Protein AF-A0A498S355-F1 (afdb_monomer)

Solvent-accessible surface area (backbone atoms only — not comparable to full-atom values): 5644 Å² total; per-residue (Å²):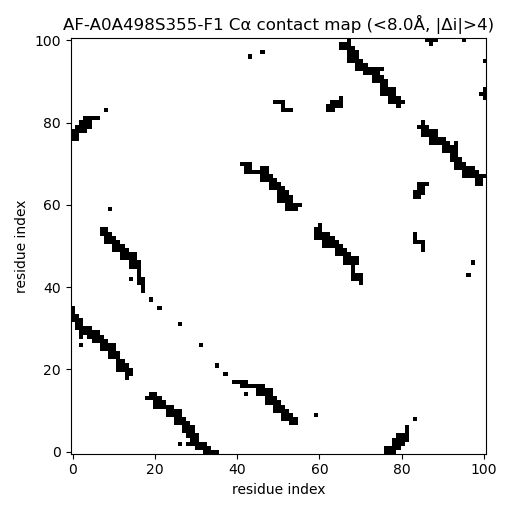 65,35,33,63,24,67,68,51,36,36,38,33,46,34,35,63,52,63,72,44,66,55,73,76,46,78,44,68,43,53,71,45,72,52,85,83,90,85,88,75,68,68,45,44,80,28,58,27,39,37,39,26,25,36,70,54,96,93,38,79,43,84,68,31,68,35,51,32,19,44,42,74,91,50,48,62,39,35,40,28,42,88,83,43,45,57,40,59,41,76,66,40,67,46,52,72,85,45,63,81,115

S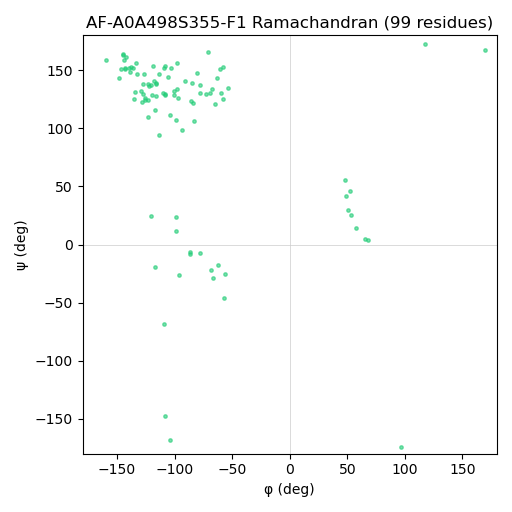econdary structure (DSSP, 8-state):
-EE-SSS-EEEEEEETTTTEE---EEE-STT-B-------S-GGGS-EEEEEEEEETTEEEEEEEEEEEEESSSEEEEEE-TT--EEEEEEES-EEEEE--

Structure (mmCIF, N/CA/C/O backbone):
data_AF-A0A498S355-F1
#
_entry.id   AF-A0A498S355-F1
#
loop_
_atom_site.group_PDB
_atom_site.id
_atom_site.type_symbol
_atom_site.label_atom_id
_atom_site.label_alt_id
_atom_site.label_comp_id
_atom_site.label_asym_id
_atom_site.label_entity_id
_atom_site.label_seq_id
_atom_site.pdbx_PDB_ins_code
_atom_site.Cartn_x
_atom_site.Cartn_y
_atom_site.Cartn_z
_atom_site.occupancy
_atom_site.B_iso_or_equiv
_atom_site.auth_seq_id
_atom_site.auth_comp_id
_atom_site.auth_asym_id
_atom_site.auth_atom_id
_atom_site.pdbx_PDB_model_num
ATOM 1 N N . MET A 1 1 ? 0.130 8.620 1.071 1.00 94.88 1 MET A N 1
ATOM 2 C CA . MET A 1 1 ? -0.600 7.593 1.848 1.00 94.88 1 MET A CA 1
ATOM 3 C C . MET A 1 1 ? -1.501 8.297 2.847 1.00 94.88 1 MET A C 1
ATOM 5 O O . MET A 1 1 ? -0.976 9.085 3.620 1.00 94.88 1 MET A O 1
ATOM 9 N N . ARG A 1 2 ? -2.818 8.083 2.811 1.00 97.31 2 ARG A N 1
ATOM 10 C CA . ARG A 1 2 ? -3.802 8.781 3.650 1.00 97.31 2 ARG A CA 1
ATOM 11 C C . ARG A 1 2 ? -4.724 7.789 4.353 1.00 97.31 2 ARG A C 1
ATOM 13 O O . ARG A 1 2 ? -5.296 6.912 3.702 1.00 97.31 2 ARG A O 1
ATOM 20 N N . SER A 1 3 ? -4.905 7.978 5.654 1.00 98.00 3 SER A N 1
ATOM 21 C CA . SER A 1 3 ? -5.953 7.310 6.421 1.00 98.00 3 SER A CA 1
ATOM 22 C C . SER A 1 3 ? -7.309 7.975 6.174 1.00 98.00 3 SER A C 1
ATOM 24 O O . SER A 1 3 ? -7.435 9.194 6.268 1.00 98.00 3 SER A O 1
ATOM 26 N N . GLN A 1 4 ? -8.332 7.183 5.866 1.00 97.81 4 GLN A N 1
ATOM 27 C CA . GLN A 1 4 ? -9.735 7.610 5.814 1.00 97.81 4 GLN A CA 1
ATOM 28 C C . GLN A 1 4 ? -10.603 6.803 6.791 1.00 97.81 4 GLN A C 1
ATOM 30 O O . GLN A 1 4 ? -11.808 6.673 6.588 1.00 97.81 4 GLN A O 1
ATOM 35 N N . THR A 1 5 ? -9.988 6.255 7.838 1.00 97.19 5 THR A N 1
ATOM 36 C CA . THR A 1 5 ? -10.628 5.433 8.866 1.00 97.19 5 THR A CA 1
ATOM 37 C C . THR A 1 5 ? -10.068 5.785 10.242 1.00 97.19 5 THR A C 1
ATOM 39 O O . THR A 1 5 ? -8.915 6.200 10.358 1.00 97.19 5 THR A O 1
ATOM 42 N N . ASP A 1 6 ? -10.875 5.602 11.283 1.00 96.69 6 ASP A N 1
ATOM 43 C CA . ASP A 1 6 ? -10.439 5.699 12.681 1.00 96.69 6 ASP A CA 1
ATOM 44 C C . ASP A 1 6 ? -9.880 4.368 13.213 1.00 96.69 6 ASP A C 1
ATOM 46 O O . ASP A 1 6 ? -9.342 4.304 14.318 1.00 96.69 6 ASP A O 1
ATOM 50 N N . LYS A 1 7 ? -9.974 3.284 12.430 1.00 95.88 7 LYS A N 1
ATOM 51 C CA . LYS A 1 7 ? -9.388 1.991 12.794 1.00 95.88 7 LYS A CA 1
ATOM 52 C C . LYS A 1 7 ? -7.865 2.064 12.659 1.00 95.88 7 LYS A C 1
ATOM 54 O O . LYS A 1 7 ? -7.382 2.417 11.584 1.00 95.88 7 LYS A O 1
ATOM 59 N N . PRO A 1 8 ? -7.089 1.665 13.681 1.00 96.75 8 PRO A N 1
ATOM 60 C CA . PRO A 1 8 ? -5.643 1.631 13.560 1.00 96.75 8 PRO A CA 1
ATOM 61 C C . PRO A 1 8 ? -5.215 0.554 12.558 1.00 96.75 8 PRO A C 1
ATOM 63 O O . PRO A 1 8 ? -5.672 -0.593 12.612 1.00 96.75 8 PRO A O 1
ATOM 66 N N . PHE A 1 9 ? -4.305 0.910 11.656 1.00 98.12 9 PHE A N 1
ATOM 67 C CA . PHE A 1 9 ? -3.756 -0.008 10.662 1.00 98.12 9 PHE A CA 1
ATOM 68 C C . PHE A 1 9 ? -2.284 0.287 10.397 1.00 98.12 9 PHE A C 1
ATOM 70 O O . PHE A 1 9 ? -1.794 1.392 10.634 1.00 98.12 9 PHE A O 1
ATOM 77 N N . GLN A 1 10 ? -1.574 -0.705 9.870 1.00 98.25 10 GLN A N 1
ATOM 78 C CA . GLN A 1 10 ? -0.252 -0.491 9.295 1.00 98.25 10 GLN A CA 1
ATOM 79 C C . GLN A 1 10 ? -0.299 -0.610 7.785 1.00 98.25 10 GLN A C 1
ATOM 81 O O . GLN A 1 10 ? -1.137 -1.336 7.252 1.00 98.25 10 GLN A O 1
ATOM 86 N N . MET A 1 11 ? 0.623 0.057 7.098 1.00 98.00 11 MET A N 1
ATOM 87 C CA . MET A 1 11 ? 0.781 -0.061 5.654 1.00 98.00 11 MET A CA 1
ATOM 88 C C . MET A 1 11 ? 2.252 -0.124 5.252 1.00 98.00 11 MET A C 1
ATOM 90 O O . MET A 1 11 ? 3.113 0.467 5.900 1.00 98.00 11 MET A O 1
ATOM 94 N N . GLN A 1 12 ? 2.534 -0.849 4.175 1.00 98.00 12 GLN A N 1
ATOM 95 C CA . GLN A 1 12 ? 3.865 -0.980 3.593 1.00 98.00 12 GLN A CA 1
ATOM 96 C C . GLN A 1 12 ? 3.739 -1.168 2.084 1.00 98.00 12 GLN A C 1
ATOM 98 O O . GLN A 1 12 ? 2.835 -1.865 1.614 1.00 98.00 12 GLN A O 1
ATOM 103 N N . ILE A 1 13 ? 4.667 -0.580 1.338 1.00 97.75 13 ILE A N 1
ATOM 104 C CA . ILE A 1 13 ? 4.784 -0.762 -0.105 1.00 97.75 13 ILE A CA 1
ATOM 105 C C . ILE A 1 13 ? 6.027 -1.607 -0.366 1.00 97.75 13 ILE A C 1
ATOM 107 O O . ILE A 1 13 ? 7.110 -1.317 0.146 1.00 97.75 13 ILE A O 1
ATOM 111 N N . TYR A 1 14 ? 5.865 -2.662 -1.153 1.00 97.62 14 TYR A N 1
ATOM 112 C CA . TYR A 1 14 ? 6.959 -3.469 -1.669 1.00 97.62 14 TYR A CA 1
ATOM 113 C C . TYR A 1 14 ? 6.996 -3.350 -3.189 1.00 97.62 14 TYR A C 1
ATOM 115 O O . TYR A 1 14 ? 5.985 -3.592 -3.845 1.00 97.62 14 TYR A O 1
ATOM 123 N N . VAL A 1 15 ? 8.161 -3.011 -3.736 1.00 97.50 15 VAL A N 1
ATOM 124 C CA . VAL A 1 15 ? 8.423 -2.945 -5.176 1.00 97.50 15 VAL A CA 1
ATOM 125 C C . VAL A 1 15 ? 9.428 -4.044 -5.526 1.00 97.50 15 VAL A C 1
ATOM 127 O O . VAL A 1 15 ? 10.637 -3.861 -5.356 1.00 97.50 15 VAL A O 1
ATOM 130 N N . PRO A 1 16 ? 8.958 -5.233 -5.953 1.00 97.44 16 PRO A N 1
ATOM 131 C CA . PRO A 1 16 ? 9.827 -6.393 -6.122 1.00 97.44 16 PRO A CA 1
ATOM 132 C C . PRO A 1 16 ? 10.852 -6.240 -7.246 1.00 97.44 16 PRO A C 1
ATOM 134 O O . PRO A 1 16 ? 11.915 -6.851 -7.155 1.00 97.44 16 PRO A O 1
ATOM 137 N N . ALA A 1 17 ? 10.538 -5.463 -8.290 1.00 96.81 17 ALA A N 1
ATOM 138 C CA . ALA A 1 17 ? 11.429 -5.231 -9.429 1.00 96.81 17 ALA A CA 1
ATOM 139 C C . ALA A 1 17 ? 12.775 -4.643 -8.975 1.00 96.81 17 ALA A C 1
ATOM 141 O O . ALA A 1 17 ? 13.826 -5.201 -9.276 1.00 96.81 17 ALA A O 1
ATOM 142 N N . ILE A 1 18 ? 12.721 -3.634 -8.105 1.00 95.94 18 ILE A N 1
ATOM 143 C CA . ILE A 1 18 ? 13.895 -2.940 -7.553 1.00 95.94 18 ILE A CA 1
ATOM 144 C C . ILE A 1 18 ? 14.286 -3.427 -6.147 1.00 95.94 18 ILE A C 1
ATOM 146 O O . ILE A 1 18 ? 15.080 -2.794 -5.459 1.00 95.94 18 ILE A O 1
ATOM 150 N N . LYS A 1 19 ? 13.703 -4.543 -5.678 1.00 96.38 19 LYS A N 1
ATOM 151 C CA . LYS A 1 19 ? 13.937 -5.138 -4.343 1.00 96.38 19 LYS A CA 1
ATOM 152 C C . LYS A 1 19 ? 13.746 -4.160 -3.164 1.00 96.38 19 LYS A C 1
ATOM 154 O O . LYS A 1 19 ? 14.276 -4.393 -2.080 1.00 96.38 19 LYS A O 1
ATOM 159 N N . MET A 1 20 ? 12.938 -3.114 -3.332 1.00 95.75 20 MET A N 1
ATOM 160 C CA . MET A 1 20 ? 12.745 -2.055 -2.337 1.00 95.75 20 MET A CA 1
ATOM 161 C C . MET A 1 20 ? 11.481 -2.284 -1.510 1.00 95.75 20 MET A C 1
ATOM 163 O O . MET A 1 20 ? 10.410 -2.511 -2.068 1.00 95.75 20 MET A O 1
ATOM 167 N N . LYS A 1 21 ? 11.573 -2.147 -0.185 1.00 96.56 21 LYS A N 1
ATOM 168 C CA . LYS A 1 21 ? 10.419 -2.073 0.725 1.00 96.56 21 LYS A CA 1
ATOM 169 C C . LYS A 1 21 ? 10.456 -0.750 1.472 1.00 96.56 21 LYS A C 1
ATOM 171 O O . LYS A 1 21 ? 11.514 -0.361 1.955 1.00 96.56 21 LYS A O 1
ATOM 176 N N . THR A 1 22 ? 9.313 -0.092 1.611 1.00 96.75 22 THR A N 1
ATOM 177 C CA . THR A 1 22 ? 9.196 1.026 2.553 1.00 96.75 22 THR A CA 1
ATOM 178 C C . THR A 1 22 ? 9.228 0.503 3.984 1.00 96.75 22 THR A C 1
ATOM 180 O O . THR A 1 22 ? 8.990 -0.684 4.235 1.00 96.75 22 THR A O 1
ATOM 183 N N . GLU A 1 23 ? 9.424 1.394 4.949 1.00 96.25 23 GLU A N 1
ATOM 184 C CA . GLU A 1 23 ? 9.073 1.084 6.330 1.00 96.25 23 GLU A CA 1
ATOM 185 C C . GLU A 1 23 ? 7.587 0.734 6.442 1.00 96.25 23 GLU A C 1
ATOM 187 O O . GLU A 1 23 ? 6.749 1.166 5.636 1.00 96.25 23 GLU A O 1
ATOM 192 N N . ARG A 1 24 ? 7.266 -0.079 7.449 1.00 96.69 24 ARG A N 1
ATOM 193 C CA . ARG A 1 24 ? 5.882 -0.342 7.812 1.00 96.69 24 ARG A CA 1
ATOM 194 C C . ARG A 1 24 ? 5.404 0.793 8.712 1.00 96.69 24 ARG A C 1
ATOM 196 O O . ARG A 1 24 ? 5.777 0.870 9.877 1.00 96.69 24 ARG A O 1
ATOM 203 N N . VAL A 1 25 ? 4.569 1.664 8.164 1.00 97.12 25 VAL A N 1
ATOM 204 C CA . VAL A 1 25 ? 4.057 2.845 8.865 1.00 97.12 25 VAL A CA 1
ATOM 205 C C . VAL A 1 25 ? 2.750 2.523 9.580 1.00 97.12 25 VAL A C 1
ATOM 207 O O . VAL A 1 25 ? 1.909 1.810 9.034 1.00 97.12 25 VAL A O 1
ATOM 210 N N . THR A 1 26 ? 2.572 3.055 10.790 1.00 97.75 26 THR A N 1
ATOM 211 C CA . THR A 1 26 ? 1.337 2.903 11.576 1.00 97.75 26 THR A CA 1
ATOM 212 C C . THR A 1 26 ? 0.491 4.165 11.462 1.00 97.75 26 THR A C 1
ATOM 214 O O . THR A 1 26 ? 1.004 5.269 11.645 1.00 97.75 26 THR A O 1
ATOM 217 N N . PHE A 1 27 ? -0.795 3.985 11.180 1.00 97.88 27 PHE A N 1
ATOM 218 C CA . PHE A 1 27 ? -1.822 5.020 11.206 1.00 97.88 27 PHE A CA 1
ATOM 219 C C . PHE A 1 27 ? -2.743 4.745 12.388 1.00 97.88 27 PHE A C 1
ATOM 221 O O . PHE A 1 27 ? -3.201 3.614 12.570 1.00 97.88 27 PHE A O 1
ATOM 228 N N .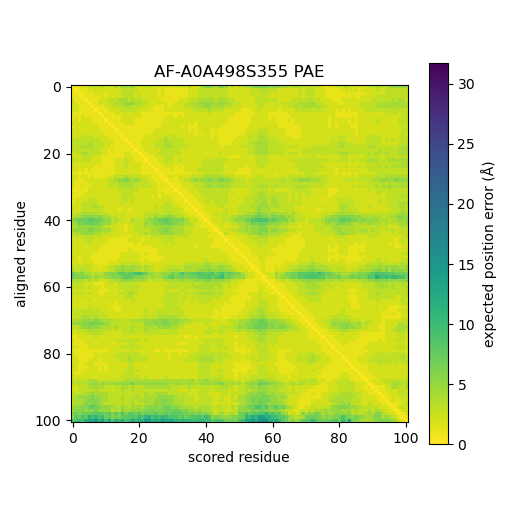 THR A 1 28 ? -2.998 5.769 13.196 1.00 96.62 28 THR A N 1
ATOM 229 C CA . THR A 1 28 ? -3.816 5.644 14.414 1.00 96.62 28 THR A CA 1
ATOM 230 C C . THR A 1 28 ? -5.085 6.474 14.380 1.00 96.62 28 THR A C 1
ATOM 232 O O . THR A 1 28 ? -6.005 6.198 15.143 1.00 96.62 28 THR A O 1
ATOM 235 N N . LYS A 1 29 ? -5.138 7.479 13.505 1.00 96.75 29 LYS A N 1
ATOM 236 C CA . LYS A 1 29 ? -6.256 8.404 13.361 1.00 96.75 29 LYS A CA 1
ATOM 237 C C . LYS A 1 29 ? -6.620 8.582 11.892 1.00 96.75 29 LYS A C 1
ATOM 239 O O . LYS A 1 29 ? -5.790 8.404 10.989 1.00 96.75 29 LYS A O 1
ATOM 244 N N . LYS A 1 30 ? -7.865 8.978 11.656 1.00 97.62 30 LYS A N 1
ATOM 245 C CA . LYS A 1 30 ? -8.322 9.445 10.351 1.00 97.62 30 LYS A CA 1
ATOM 246 C C . LYS A 1 30 ? -7.542 10.690 9.915 1.00 97.62 30 LYS A C 1
ATOM 248 O O . LYS A 1 30 ? -7.043 11.447 10.742 1.00 97.62 30 LYS A O 1
ATOM 253 N N . ASP A 1 31 ? -7.399 10.863 8.604 1.00 97.25 31 ASP A N 1
ATOM 254 C CA . ASP A 1 31 ? -6.718 11.986 7.947 1.00 97.25 31 ASP A CA 1
ATOM 255 C C . ASP A 1 31 ? -5.209 12.106 8.197 1.00 97.25 31 ASP A C 1
ATOM 257 O O . ASP A 1 31 ? -4.564 12.999 7.650 1.00 97.25 31 ASP A O 1
ATOM 261 N N . GLU A 1 32 ? -4.598 11.152 8.904 1.00 98.06 32 GLU A N 1
ATOM 262 C CA . GLU A 1 32 ? -3.145 11.024 8.930 1.00 98.06 32 GLU A CA 1
ATOM 263 C C . GLU A 1 32 ? -2.590 10.792 7.515 1.00 98.06 32 GLU A C 1
ATOM 265 O O . GLU A 1 32 ? -3.037 9.902 6.779 1.00 98.06 32 GLU A O 1
ATOM 270 N N . ILE A 1 33 ? -1.572 11.577 7.151 1.00 97.25 33 ILE A N 1
ATOM 271 C CA . ILE A 1 33 ? -0.875 11.481 5.868 1.00 97.25 33 ILE A CA 1
ATOM 272 C C . ILE A 1 33 ? 0.580 11.079 6.105 1.00 97.25 33 ILE A C 1
ATOM 274 O O . ILE A 1 33 ? 1.247 11.555 7.026 1.00 97.25 33 ILE A O 1
ATOM 278 N N . ARG A 1 34 ? 1.078 10.186 5.251 1.00 96.88 34 ARG A N 1
ATOM 279 C CA . ARG A 1 34 ? 2.487 9.800 5.151 1.00 96.88 34 ARG A CA 1
ATOM 280 C C . ARG A 1 34 ? 2.919 9.802 3.690 1.00 96.88 34 ARG A C 1
ATOM 282 O O . ARG A 1 34 ? 2.128 9.478 2.795 1.00 96.88 34 ARG A O 1
ATOM 289 N N . ILE A 1 35 ? 4.177 10.143 3.454 1.00 95.88 35 ILE A N 1
ATOM 290 C CA . ILE A 1 35 ? 4.796 10.173 2.128 1.00 95.88 35 ILE A CA 1
ATOM 291 C C . ILE A 1 35 ? 5.907 9.127 2.115 1.00 95.88 35 ILE A C 1
ATOM 293 O O . ILE A 1 35 ? 6.623 8.972 3.099 1.00 95.88 35 ILE A O 1
ATOM 297 N N . ALA A 1 36 ? 6.013 8.392 1.013 1.00 95.25 36 ALA A N 1
ATOM 298 C CA . ALA A 1 36 ? 7.116 7.482 0.753 1.00 95.25 36 ALA A CA 1
ATOM 299 C C . ALA A 1 36 ? 7.692 7.829 -0.617 1.00 95.25 36 ALA A C 1
ATOM 301 O O . ALA A 1 36 ? 6.942 7.940 -1.587 1.00 95.25 36 ALA A O 1
ATOM 302 N N . SER A 1 37 ? 9.008 7.999 -0.672 1.00 95.25 37 SER A N 1
ATOM 303 C CA . SER A 1 37 ? 9.736 8.236 -1.914 1.00 95.25 37 SER A CA 1
ATOM 304 C C . SER A 1 37 ? 10.311 6.918 -2.401 1.00 95.25 37 SER A C 1
ATOM 306 O O . SER A 1 37 ? 11.015 6.238 -1.655 1.00 95.25 37 SER A O 1
ATOM 308 N N . ILE A 1 38 ? 10.008 6.563 -3.644 1.00 94.56 38 ILE A N 1
ATOM 309 C CA . ILE A 1 38 ? 10.485 5.344 -4.293 1.00 94.56 38 ILE A CA 1
ATOM 310 C C . ILE A 1 38 ? 11.286 5.772 -5.515 1.00 94.56 38 ILE A C 1
ATOM 312 O O . ILE A 1 38 ? 10.831 6.606 -6.292 1.00 94.56 38 ILE A O 1
ATOM 316 N N . LYS A 1 39 ? 12.507 5.252 -5.628 1.00 94.31 39 LYS A N 1
ATOM 317 C CA . LYS A 1 39 ? 13.426 5.537 -6.728 1.00 94.31 39 LYS A CA 1
ATOM 318 C C . LYS A 1 39 ? 14.036 4.229 -7.199 1.00 94.31 39 LYS A C 1
ATOM 320 O O . LYS A 1 39 ? 14.524 3.453 -6.380 1.00 94.31 39 LYS A O 1
ATOM 325 N N . GLY A 1 40 ? 14.016 4.022 -8.501 1.00 92.81 40 GLY A N 1
ATOM 326 C 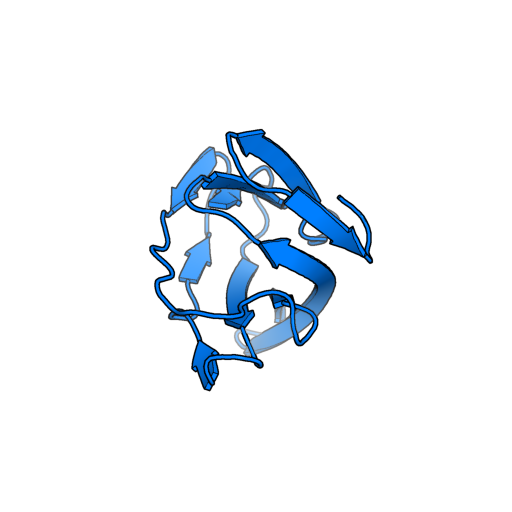CA . GLY A 1 40 ? 14.593 2.867 -9.164 1.00 92.81 40 GLY A CA 1
ATOM 327 C C . GLY A 1 40 ? 14.152 2.837 -10.620 1.00 92.81 40 GLY A C 1
ATOM 328 O O . GLY A 1 40 ? 13.260 3.587 -11.011 1.00 92.81 40 GLY A O 1
ATOM 329 N N . GLU A 1 41 ? 14.807 1.993 -11.400 1.00 92.12 41 GLU A N 1
ATOM 330 C CA . GLU A 1 41 ? 14.516 1.787 -12.819 1.00 92.12 41 GLU A CA 1
ATOM 331 C C . GLU A 1 41 ? 13.638 0.544 -12.995 1.00 92.12 41 GLU A C 1
ATOM 333 O O . GLU A 1 41 ? 13.618 -0.328 -12.120 1.00 92.12 41 GLU A O 1
ATOM 338 N N . ASP A 1 42 ? 12.901 0.483 -14.106 1.00 92.38 42 ASP A N 1
ATOM 339 C CA . ASP A 1 42 ? 12.086 -0.670 -14.505 1.00 92.38 42 ASP A CA 1
ATOM 340 C C . ASP A 1 42 ? 11.120 -1.143 -13.400 1.00 92.38 42 ASP A C 1
ATOM 342 O O . ASP A 1 42 ? 11.018 -2.330 -13.057 1.00 92.38 42 ASP A O 1
ATOM 346 N N . CYS A 1 43 ? 10.421 -0.188 -12.784 1.00 91.75 43 CYS A N 1
ATOM 347 C CA . CYS A 1 43 ? 9.573 -0.439 -11.625 1.00 91.75 43 CYS A CA 1
ATOM 348 C C . CYS A 1 43 ? 8.339 -1.285 -11.971 1.00 91.75 43 CYS A C 1
ATOM 350 O O . CYS A 1 43 ? 7.766 -1.920 -11.077 1.00 91.75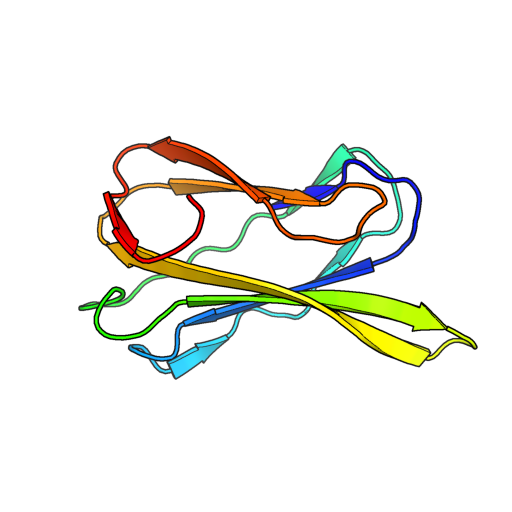 43 CYS A O 1
ATOM 352 N N . ASP A 1 44 ? 7.934 -1.317 -13.237 1.00 93.81 44 ASP A N 1
ATOM 353 C CA . ASP A 1 44 ? 6.767 -2.043 -13.734 1.00 93.81 44 ASP A CA 1
ATOM 354 C C . ASP A 1 44 ? 7.026 -3.509 -14.114 1.00 93.81 44 ASP A C 1
ATOM 356 O O . ASP A 1 44 ? 6.070 -4.271 -14.293 1.00 93.81 44 ASP A O 1
ATOM 360 N N . GLN A 1 45 ? 8.283 -3.966 -14.138 1.00 96.12 45 GLN A N 1
ATOM 361 C CA . GLN A 1 45 ? 8.637 -5.358 -14.467 1.00 96.12 45 GLN A CA 1
ATOM 362 C C . GLN A 1 45 ? 7.940 -6.378 -13.555 1.00 96.12 45 GLN A C 1
ATOM 364 O O . GLN A 1 45 ? 7.722 -7.536 -13.923 1.00 96.12 45 GLN A O 1
ATOM 369 N N . LYS A 1 46 ? 7.573 -5.962 -12.336 1.00 96.75 46 LYS A N 1
ATOM 370 C CA . LYS A 1 46 ? 6.811 -6.764 -11.374 1.00 96.75 46 LYS A CA 1
ATOM 371 C C . LYS A 1 46 ? 5.723 -5.921 -10.727 1.00 96.75 46 LYS A C 1
ATOM 373 O O . LYS A 1 46 ? 5.879 -4.726 -10.514 1.00 96.75 46 LYS A O 1
ATOM 378 N N . HIS A 1 47 ? 4.647 -6.586 -10.319 1.00 97.69 47 HIS A N 1
ATOM 379 C CA . HIS A 1 47 ? 3.595 -5.951 -9.537 1.00 97.69 47 HIS A CA 1
ATOM 380 C C . HIS A 1 47 ? 4.157 -5.367 -8.241 1.00 97.69 47 HIS A C 1
ATOM 382 O O . HIS A 1 47 ? 4.741 -6.083 -7.422 1.00 97.69 47 HIS A O 1
ATOM 388 N N . TRP A 1 48 ? 3.904 -4.082 -8.031 1.00 97.19 48 TRP A N 1
ATOM 389 C CA . TRP A 1 48 ? 4.003 -3.454 -6.729 1.00 97.19 48 TRP A CA 1
ATOM 390 C C . TRP A 1 48 ? 2.978 -4.099 -5.809 1.00 97.19 48 TRP A C 1
ATOM 392 O O . TRP A 1 48 ? 1.873 -4.444 -6.231 1.00 97.19 48 TRP A O 1
ATOM 402 N N . ILE A 1 49 ? 3.341 -4.266 -4.545 1.00 97.75 49 ILE A N 1
ATOM 403 C CA . ILE A 1 49 ? 2.495 -4.900 -3.544 1.00 97.75 49 ILE A CA 1
ATOM 404 C C . ILE A 1 49 ? 2.310 -3.918 -2.396 1.00 97.75 49 ILE A C 1
ATOM 406 O O . ILE A 1 49 ? 3.239 -3.651 -1.633 1.00 97.75 49 ILE A O 1
ATOM 410 N N . ILE A 1 50 ? 1.100 -3.385 -2.274 1.00 97.75 50 ILE A N 1
ATOM 411 C CA . ILE A 1 50 ? 0.720 -2.450 -1.218 1.00 97.75 50 ILE A CA 1
ATOM 412 C C . ILE A 1 50 ? -0.109 -3.238 -0.213 1.00 97.75 50 ILE A C 1
ATOM 414 O O . ILE A 1 50 ? -1.208 -3.686 -0.538 1.00 97.75 50 ILE A O 1
ATOM 418 N N . LYS A 1 51 ? 0.426 -3.447 0.989 1.00 97.94 51 LYS A N 1
ATOM 419 C CA . LYS A 1 51 ? -0.193 -4.296 2.017 1.00 97.94 51 LYS A CA 1
ATOM 420 C C . LYS A 1 51 ? -0.629 -3.487 3.221 1.00 97.94 51 LYS A C 1
ATOM 422 O O . LYS A 1 51 ? 0.064 -2.545 3.607 1.00 97.94 51 LYS A O 1
ATOM 427 N N . THR A 1 52 ? -1.721 -3.913 3.845 1.00 98.44 52 THR A N 1
ATOM 428 C CA . THR A 1 52 ? -2.180 -3.413 5.141 1.00 98.44 52 THR A CA 1
ATOM 429 C C . THR A 1 52 ? -2.213 -4.510 6.194 1.00 98.44 52 THR A C 1
ATOM 431 O O . THR A 1 52 ? -2.378 -5.693 5.889 1.00 98.44 52 THR A O 1
ATOM 434 N N . TRP A 1 53 ? -2.084 -4.101 7.453 1.00 98.50 53 TRP A N 1
ATOM 435 C CA . TRP A 1 53 ? -2.268 -4.951 8.627 1.00 98.50 53 TRP A CA 1
ATOM 436 C C . TRP A 1 53 ? -3.272 -4.306 9.569 1.00 98.50 53 TRP A C 1
ATOM 438 O O . TRP A 1 53 ? -3.309 -3.081 9.693 1.00 98.50 53 TRP A O 1
ATOM 448 N N . LYS A 1 54 ? -4.052 -5.136 10.254 1.00 97.38 54 LYS A N 1
ATOM 449 C CA . LYS A 1 54 ? -4.983 -4.719 11.304 1.00 97.38 54 LYS A CA 1
ATOM 450 C C . LYS A 1 54 ? -4.472 -5.169 12.662 1.00 97.38 54 LYS A C 1
ATOM 452 O O . LYS A 1 54 ? -3.770 -6.176 12.753 1.00 97.38 54 LYS A O 1
ATOM 457 N N . LYS A 1 55 ? -4.845 -4.429 13.701 1.00 95.75 55 LYS A N 1
ATOM 458 C CA . LYS A 1 55 ? -4.505 -4.776 15.078 1.00 95.75 55 LYS A CA 1
ATOM 459 C C . LYS A 1 55 ? -5.553 -5.740 15.644 1.00 95.75 55 LYS A C 1
ATOM 461 O O . LYS A 1 55 ? -6.737 -5.410 15.624 1.00 95.75 55 LYS A O 1
ATOM 466 N N . VAL A 1 56 ? -5.129 -6.908 16.119 1.00 95.69 56 VAL A N 1
ATOM 467 C CA . VAL A 1 56 ? -5.955 -7.905 16.826 1.00 95.69 56 VAL A CA 1
ATOM 468 C C . VAL A 1 56 ? -5.153 -8.379 18.029 1.00 95.69 56 VAL A C 1
ATOM 470 O O . VAL A 1 56 ? -3.998 -8.742 17.857 1.00 95.69 56 VAL A O 1
ATOM 473 N N . ASP A 1 57 ? -5.719 -8.297 19.234 1.00 93.25 57 ASP A N 1
ATOM 474 C CA . ASP A 1 57 ? -5.075 -8.747 20.482 1.00 93.25 57 ASP A CA 1
ATOM 475 C C . ASP A 1 57 ? -3.638 -8.231 20.673 1.00 93.25 57 ASP A C 1
ATOM 477 O O . ASP A 1 57 ? -2.729 -8.928 21.102 1.00 93.25 57 ASP A O 1
ATOM 481 N N . ASN A 1 58 ? -3.443 -6.951 20.341 1.00 91.62 58 ASN A N 1
ATOM 482 C CA . ASN A 1 58 ? -2.159 -6.245 20.364 1.00 91.62 58 ASN A CA 1
ATOM 483 C C . ASN A 1 58 ? -1.116 -6.696 19.320 1.00 91.62 58 ASN A C 1
ATOM 485 O O . ASN A 1 58 ? -0.038 -6.105 19.251 1.00 91.62 58 ASN A O 1
ATOM 489 N N . GLU A 1 59 ? -1.466 -7.627 18.438 1.00 96.19 59 GLU A N 1
ATOM 490 C CA . GLU A 1 59 ? -0.646 -8.080 17.318 1.00 96.19 59 GLU A CA 1
ATOM 491 C C . GLU A 1 59 ? -1.110 -7.490 15.980 1.00 96.19 59 GLU A C 1
ATOM 493 O O . GLU A 1 59 ? -2.279 -7.156 15.773 1.00 96.19 59 GLU A O 1
ATOM 498 N N . TRP A 1 60 ? -0.172 -7.348 15.041 1.00 97.31 60 TRP A N 1
ATOM 499 C CA . TRP A 1 60 ? -0.446 -6.858 13.690 1.00 97.31 60 TRP A CA 1
ATOM 500 C C . TRP A 1 60 ? -0.560 -8.016 12.709 1.00 97.31 60 TRP A C 1
ATOM 502 O O . TRP A 1 60 ? 0.450 -8.585 12.290 1.00 97.31 60 TRP A O 1
ATOM 512 N N . ILE A 1 61 ? -1.782 -8.312 12.273 1.00 97.25 61 ILE A N 1
ATOM 513 C CA . ILE A 1 61 ? -2.045 -9.392 11.318 1.00 97.25 61 ILE A CA 1
ATOM 514 C C . ILE A 1 61 ? -2.367 -8.840 9.923 1.00 97.25 61 ILE A C 1
ATOM 516 O O . ILE A 1 61 ? -2.995 -7.780 9.821 1.00 97.25 61 ILE A O 1
ATOM 520 N N . PRO A 1 62 ? -1.947 -9.513 8.832 1.00 97.69 62 PRO A N 1
ATOM 521 C CA . PRO A 1 62 ? -2.263 -9.075 7.473 1.00 97.69 62 PRO A CA 1
ATOM 522 C C . PRO A 1 62 ? -3.773 -8.885 7.273 1.00 97.69 62 PRO A C 1
ATOM 524 O O . PRO A 1 62 ? -4.570 -9.724 7.691 1.00 97.69 62 PRO A O 1
ATOM 527 N N . ALA A 1 63 ? -4.167 -7.779 6.641 1.00 97.50 63 ALA A N 1
ATOM 528 C CA . ALA A 1 63 ? -5.569 -7.437 6.413 1.00 97.50 63 ALA A CA 1
A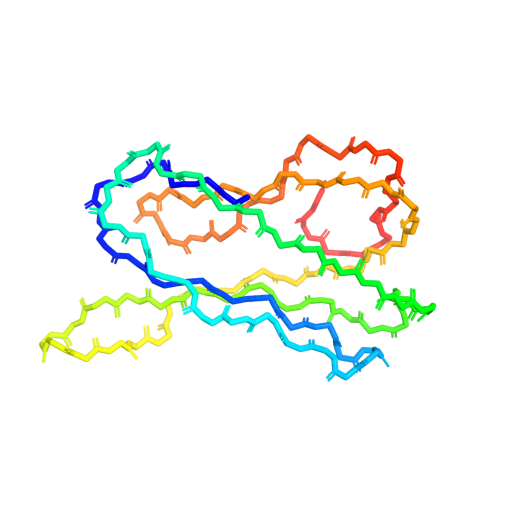TOM 529 C C . ALA A 1 63 ? -5.949 -7.565 4.935 1.00 97.50 63 ALA A C 1
ATOM 531 O O . ALA A 1 63 ? -6.728 -8.447 4.570 1.00 97.50 63 ALA A O 1
ATOM 532 N N . LYS A 1 64 ? -5.410 -6.688 4.083 1.00 97.81 64 LYS A N 1
ATOM 533 C CA . LYS A 1 64 ? -5.676 -6.656 2.641 1.00 97.81 64 LYS A CA 1
ATOM 534 C C . LYS A 1 64 ? -4.422 -6.246 1.877 1.00 97.81 64 LYS A C 1
ATOM 536 O O . LYS A 1 64 ? -3.462 -5.722 2.441 1.00 97.81 64 LYS A O 1
ATOM 541 N N . GLU A 1 65 ? -4.435 -6.488 0.574 1.00 97.50 65 GLU A N 1
ATOM 542 C CA . GLU A 1 65 ? -3.391 -6.017 -0.323 1.00 97.50 65 GLU A CA 1
ATOM 543 C C . GLU A 1 65 ? -3.969 -5.606 -1.672 1.00 97.50 65 GLU A C 1
ATOM 545 O O . GLU A 1 65 ? -4.975 -6.156 -2.120 1.00 97.50 65 GLU A O 1
ATOM 550 N N . THR A 1 66 ? -3.289 -4.662 -2.312 1.00 97.50 66 THR A N 1
ATOM 551 C CA . THR A 1 66 ? -3.537 -4.250 -3.691 1.00 97.50 66 THR A CA 1
ATOM 552 C C . THR A 1 66 ? -2.251 -4.425 -4.481 1.00 97.50 66 THR A C 1
ATOM 554 O O . THR A 1 66 ? -1.159 -4.126 -3.985 1.00 97.50 66 THR A O 1
ATOM 557 N N . LYS A 1 67 ? -2.386 -4.937 -5.705 1.00 97.69 67 LYS A N 1
ATOM 558 C CA . LYS A 1 67 ? -1.281 -5.153 -6.636 1.00 97.69 67 LYS A CA 1
ATOM 559 C C . LYS A 1 67 ? -1.542 -4.407 -7.928 1.00 97.69 67 LYS A C 1
ATOM 561 O O . LYS A 1 67 ? -2.657 -4.457 -8.443 1.00 97.69 67 LYS A O 1
ATOM 566 N N . ALA A 1 68 ? -0.510 -3.747 -8.428 1.00 97.00 68 ALA A N 1
ATOM 567 C CA . ALA A 1 68 ? -0.542 -3.049 -9.703 1.00 97.00 68 ALA A CA 1
ATOM 568 C C . ALA A 1 68 ? 0.882 -2.843 -10.225 1.00 97.00 68 ALA A C 1
ATOM 570 O O . ALA A 1 68 ? 1.840 -2.908 -9.451 1.00 97.00 68 ALA A O 1
ATOM 571 N N . LYS A 1 69 ? 1.030 -2.619 -11.526 1.00 96.56 69 LYS A N 1
ATOM 572 C CA . LYS A 1 69 ? 2.303 -2.225 -12.139 1.00 96.56 69 LYS A CA 1
ATOM 573 C C . LYS A 1 69 ? 2.302 -0.725 -12.378 1.00 96.56 69 LYS A C 1
ATOM 575 O O . LYS A 1 69 ? 1.354 -0.210 -12.967 1.00 96.56 69 LYS A O 1
ATOM 580 N N . PHE A 1 70 ? 3.351 -0.049 -11.920 1.00 95.31 70 PHE A N 1
ATOM 581 C CA . PHE A 1 70 ? 3.508 1.395 -12.059 1.00 95.31 70 PHE A CA 1
ATOM 582 C C . PHE A 1 70 ? 4.851 1.733 -12.687 1.00 95.31 70 PHE A C 1
ATOM 584 O O . PHE A 1 70 ? 5.864 1.173 -12.271 1.00 95.31 70 PHE A O 1
ATOM 591 N N . GLU A 1 71 ? 4.833 2.698 -13.604 1.00 93.12 71 GLU A N 1
ATOM 592 C CA . GLU A 1 71 ? 6.021 3.272 -14.240 1.00 93.12 71 GLU A CA 1
ATOM 593 C C . GLU A 1 71 ? 5.892 4.798 -14.343 1.00 93.12 71 GLU A C 1
ATOM 595 O O . GLU A 1 71 ? 4.775 5.328 -14.429 1.00 93.12 71 GLU A O 1
ATOM 600 N N . GLY A 1 72 ? 7.024 5.506 -14.362 1.00 93.81 72 GLY A N 1
ATOM 601 C CA . GLY A 1 72 ? 7.092 6.957 -14.561 1.00 93.81 72 GLY A CA 1
ATOM 602 C C . GLY A 1 72 ? 7.670 7.753 -13.385 1.00 93.81 72 GLY A C 1
ATOM 603 O O . GLY A 1 72 ? 7.906 7.243 -12.293 1.00 93.81 72 GLY A O 1
ATOM 604 N N . TYR A 1 73 ? 7.875 9.053 -13.613 1.00 94.50 73 TYR A N 1
ATOM 605 C CA . TYR A 1 73 ? 8.584 9.969 -12.701 1.00 94.50 73 TYR A CA 1
ATOM 606 C C . TYR A 1 73 ? 7.657 10.816 -11.817 1.00 94.50 73 TYR A C 1
ATOM 608 O O . TYR A 1 73 ? 8.012 11.912 -11.382 1.00 94.50 73 TYR A O 1
ATOM 616 N N . GLY A 1 74 ? 6.437 10.340 -11.600 1.00 95.50 74 GLY A N 1
ATOM 617 C CA . GLY A 1 74 ? 5.379 11.099 -10.958 1.00 95.50 74 GLY A CA 1
ATOM 618 C C . GLY A 1 74 ? 5.024 10.646 -9.545 1.00 95.50 74 GLY A C 1
ATOM 619 O O . GLY A 1 74 ? 5.856 10.192 -8.762 1.00 95.50 74 GLY A O 1
ATOM 620 N N . SER A 1 75 ? 3.745 10.793 -9.203 1.00 95.94 75 SER A N 1
ATOM 621 C CA . SER A 1 75 ? 3.204 10.389 -7.908 1.00 95.94 75 SER A CA 1
ATOM 622 C C . SER A 1 75 ? 1.800 9.808 -8.034 1.00 95.94 75 SER A C 1
ATOM 624 O O . SER A 1 75 ? 1.094 10.012 -9.023 1.00 95.94 75 SER A O 1
ATOM 626 N N . PHE A 1 76 ? 1.380 9.081 -7.006 1.00 96.44 76 PHE A N 1
ATOM 627 C CA . PHE A 1 76 ? 0.002 8.645 -6.853 1.00 96.44 76 PHE A CA 1
ATOM 628 C C . PHE A 1 76 ? -0.408 8.672 -5.382 1.00 96.44 76 PHE A C 1
ATOM 630 O O . PHE A 1 76 ? 0.401 8.521 -4.460 1.00 96.44 76 PHE A O 1
ATOM 637 N N . GLY A 1 77 ? -1.698 8.876 -5.157 1.00 96.38 77 GLY A N 1
ATOM 638 C CA . GLY A 1 77 ? -2.330 8.769 -3.856 1.00 96.38 77 GLY A CA 1
ATOM 639 C C . GLY A 1 77 ? -2.621 7.318 -3.485 1.00 96.38 77 GLY A C 1
ATOM 640 O O . GLY A 1 77 ? -2.961 6.490 -4.324 1.00 96.38 77 GLY A O 1
ATOM 641 N N . LEU A 1 78 ? -2.545 7.036 -2.187 1.00 96.94 78 LEU A N 1
ATOM 642 C CA . LEU A 1 78 ? -3.063 5.810 -1.584 1.00 96.94 78 LEU A CA 1
ATOM 643 C C . LEU A 1 78 ? -4.012 6.197 -0.462 1.00 96.94 78 LEU A C 1
ATOM 645 O O . LEU A 1 78 ? -3.595 6.943 0.428 1.00 96.94 78 LEU A O 1
ATOM 649 N N . SER A 1 79 ? -5.240 5.689 -0.495 1.00 97.44 79 SER A N 1
ATOM 650 C CA . SER A 1 79 ? -6.2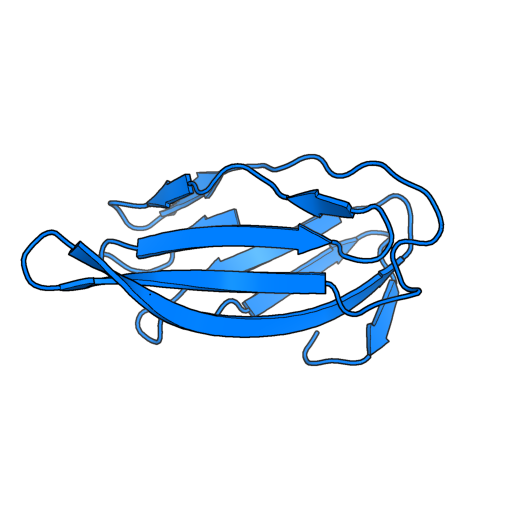31 5.849 0.574 1.00 97.44 79 SER A CA 1
ATOM 651 C C . SER A 1 79 ? -6.622 4.496 1.156 1.00 97.44 79 SER A C 1
ATOM 653 O O . SER A 1 79 ? -6.806 3.544 0.399 1.00 97.44 79 SER A O 1
ATOM 655 N N . VAL A 1 80 ? -6.803 4.426 2.472 1.00 98.06 80 VAL A N 1
ATOM 656 C CA . VAL A 1 80 ? -7.321 3.240 3.169 1.00 98.06 80 VAL A CA 1
ATOM 657 C C . VAL A 1 80 ? -8.569 3.640 3.953 1.00 98.06 80 VAL A C 1
ATOM 659 O O . VAL A 1 80 ? -8.516 4.580 4.747 1.00 98.06 80 VAL A O 1
ATOM 662 N N . LYS A 1 81 ? -9.688 2.949 3.708 1.00 97.81 81 LYS A N 1
ATOM 663 C CA . LYS A 1 81 ? -10.977 3.139 4.401 1.00 97.81 81 LYS A CA 1
ATOM 664 C C . LYS A 1 81 ? -11.207 2.010 5.417 1.00 97.81 81 LYS A C 1
ATOM 666 O O . LYS A 1 81 ? -10.303 1.231 5.706 1.00 97.81 81 LYS A O 1
ATOM 671 N N . ASP A 1 82 ? -12.424 1.901 5.949 1.00 97.50 82 ASP A N 1
ATOM 672 C CA . ASP A 1 82 ? -12.797 0.912 6.973 1.00 97.50 82 ASP A CA 1
ATOM 673 C C . ASP A 1 82 ? -12.682 -0.558 6.537 1.00 97.50 82 ASP A C 1
ATOM 675 O O . ASP A 1 82 ? -12.659 -1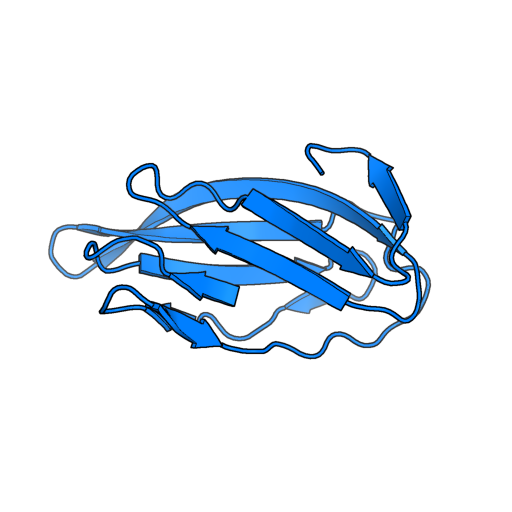.438 7.405 1.00 97.50 82 ASP A O 1
ATOM 679 N N . ASP A 1 83 ? -12.624 -0.817 5.224 1.00 97.12 83 ASP A N 1
ATOM 680 C CA . ASP A 1 83 ? -12.375 -2.130 4.610 1.00 97.12 83 ASP A CA 1
ATOM 681 C C . ASP A 1 83 ? -10.889 -2.532 4.637 1.00 97.12 83 ASP A C 1
ATOM 683 O O . ASP A 1 83 ? -10.541 -3.667 4.299 1.00 97.12 83 ASP A O 1
ATOM 687 N N . LEU A 1 84 ? -10.021 -1.604 5.058 1.00 97.50 84 LEU A N 1
ATOM 688 C CA . LEU A 1 84 ? -8.565 -1.703 5.097 1.00 97.50 84 LEU A CA 1
ATOM 689 C C . LEU A 1 84 ? -7.917 -2.010 3.741 1.00 97.50 84 LEU A C 1
ATOM 691 O O . LEU A 1 84 ? -6.737 -2.359 3.695 1.00 97.50 84 LEU A O 1
ATOM 695 N N . LEU A 1 85 ? -8.653 -1.865 2.637 1.00 97.56 85 LEU A N 1
ATOM 696 C CA . LEU A 1 85 ? -8.152 -2.109 1.290 1.00 97.56 85 LEU A CA 1
ATOM 697 C C . LEU A 1 85 ? -7.432 -0.853 0.769 1.00 97.56 85 LEU A C 1
ATOM 699 O O . LEU A 1 85 ? -8.060 0.206 0.672 1.00 97.56 85 LEU A O 1
ATOM 703 N N . PRO A 1 86 ? -6.141 -0.934 0.395 1.00 97.31 86 PRO A N 1
ATOM 704 C CA . PRO A 1 86 ? -5.450 0.183 -0.240 1.00 97.31 86 PRO A CA 1
ATOM 705 C C . PRO A 1 86 ? -6.055 0.499 -1.605 1.00 97.31 86 PRO A C 1
ATOM 707 O O . PRO A 1 86 ? -6.048 -0.343 -2.502 1.00 97.31 86 PRO A O 1
ATOM 710 N N . LYS A 1 87 ? -6.541 1.724 -1.789 1.00 97.00 87 LYS A N 1
ATOM 711 C CA . LYS A 1 87 ? -7.037 2.215 -3.080 1.00 97.00 87 LYS A CA 1
ATOM 712 C C . LYS A 1 87 ? -6.069 3.234 -3.654 1.00 97.00 87 LYS A C 1
ATOM 714 O O . LYS A 1 87 ? -5.692 4.182 -2.960 1.00 97.00 87 LYS A O 1
ATOM 719 N N . ILE A 1 88 ? -5.673 3.022 -4.905 1.00 96.00 88 ILE A N 1
ATOM 720 C CA . ILE A 1 88 ? -4.855 3.961 -5.671 1.00 96.00 88 ILE A CA 1
ATOM 721 C C . ILE A 1 88 ? -5.755 5.086 -6.175 1.00 96.00 88 ILE A C 1
ATOM 723 O O . ILE A 1 88 ? -6.884 4.851 -6.597 1.00 96.00 88 ILE A O 1
ATOM 727 N N . MET A 1 89 ? -5.274 6.319 -6.081 1.00 94.12 89 MET A N 1
ATOM 728 C CA . MET A 1 89 ? -6.015 7.518 -6.467 1.00 94.12 89 MET A CA 1
ATOM 729 C C . MET A 1 89 ? -5.068 8.561 -7.057 1.00 94.12 89 MET A C 1
ATOM 731 O O . MET A 1 89 ? -3.870 8.508 -6.801 1.00 94.12 89 MET A O 1
ATOM 735 N N . ASN A 1 90 ? -5.609 9.558 -7.766 1.00 92.88 90 ASN A N 1
ATOM 736 C CA . ASN A 1 90 ? -4.911 10.800 -8.127 1.00 92.88 90 ASN A CA 1
ATOM 737 C C . ASN A 1 90 ? -3.507 10.568 -8.716 1.00 92.88 90 ASN A C 1
ATOM 739 O O . ASN A 1 90 ? -2.513 11.065 -8.185 1.00 92.88 90 ASN A O 1
ATOM 743 N N . ARG A 1 91 ? -3.422 9.759 -9.776 1.00 94.75 91 ARG A N 1
ATOM 744 C CA . ARG A 1 91 ? -2.167 9.518 -10.496 1.00 94.75 91 ARG A CA 1
ATOM 745 C C . ARG A 1 91 ? -1.754 10.788 -11.240 1.00 94.75 91 ARG A C 1
ATOM 747 O O . ARG A 1 91 ? -2.552 11.360 -11.976 1.00 94.75 91 ARG A O 1
ATOM 754 N N . PHE A 1 92 ? -0.506 11.201 -11.072 1.00 96.81 92 PHE A N 1
ATOM 755 C CA . PHE A 1 92 ? 0.115 12.296 -11.810 1.00 96.81 92 PHE A CA 1
ATOM 756 C C . PHE A 1 92 ? 1.435 11.799 -12.383 1.00 96.81 92 PHE A C 1
ATOM 758 O O . PHE A 1 92 ? 2.269 11.342 -11.610 1.00 96.81 92 PHE A O 1
ATOM 765 N N . ALA A 1 93 ? 1.622 11.874 -13.704 1.00 95.38 93 ALA A N 1
ATOM 766 C CA . ALA A 1 93 ? 2.833 11.417 -14.403 1.00 95.38 93 ALA A CA 1
ATOM 767 C C . ALA A 1 93 ? 3.279 9.974 -14.053 1.00 95.38 93 ALA A C 1
ATOM 769 O O . ALA A 1 93 ? 4.466 9.655 -14.0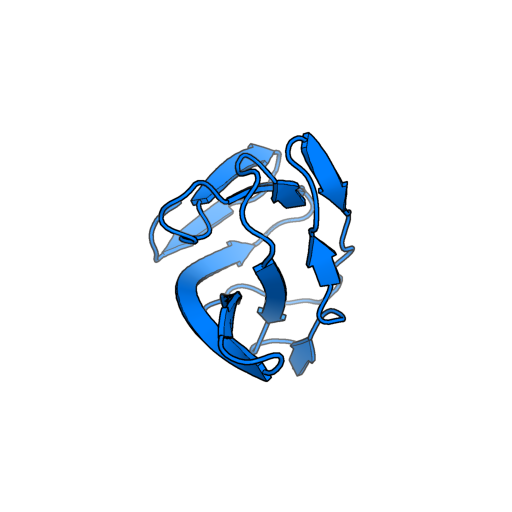86 1.00 95.38 93 ALA A O 1
ATOM 770 N N . ILE A 1 94 ? 2.316 9.111 -13.706 1.00 95.19 94 ILE A N 1
ATOM 771 C CA . ILE A 1 94 ? 2.500 7.679 -13.451 1.00 95.19 94 ILE A CA 1
ATOM 772 C C . ILE A 1 94 ? 1.530 6.903 -14.335 1.00 95.19 94 ILE A C 1
ATOM 774 O O . ILE A 1 94 ? 0.309 7.089 -14.253 1.00 95.19 94 ILE A O 1
ATOM 778 N N . THR A 1 95 ? 2.072 5.992 -15.131 1.00 94.31 95 THR A N 1
ATOM 779 C CA . THR A 1 95 ? 1.293 5.010 -15.881 1.00 94.31 95 THR A CA 1
ATOM 780 C C . THR A 1 95 ? 1.001 3.819 -14.980 1.00 94.31 95 THR A C 1
ATOM 782 O O . THR A 1 95 ? 1.860 3.379 -14.220 1.00 94.31 95 THR A O 1
ATOM 785 N N . CYS A 1 96 ? -0.222 3.298 -15.063 1.00 94.31 96 CYS A N 1
ATOM 786 C CA . CYS A 1 96 ? -0.562 2.005 -14.487 1.00 94.31 96 CYS A CA 1
ATOM 787 C C . CYS A 1 96 ? -0.967 1.067 -15.619 1.00 94.31 96 CYS A C 1
ATOM 789 O O . CYS A 1 96 ? -1.941 1.355 -16.316 1.00 94.31 96 CYS A O 1
ATOM 791 N N . SER A 1 97 ? -0.190 0.008 -15.829 1.00 92.38 97 SER A N 1
ATOM 792 C CA . SER A 1 97 ? -0.366 -0.920 -16.953 1.00 92.38 97 SER A CA 1
ATOM 793 C C . SER A 1 97 ? -1.172 -2.167 -16.582 1.00 92.38 97 SER A C 1
ATOM 795 O O . SER A 1 97 ? -1.839 -2.735 -17.440 1.00 92.38 97 SER A O 1
ATOM 797 N N . GLU A 1 98 ? -1.159 -2.574 -15.309 1.00 93.75 98 GLU A N 1
ATOM 798 C CA . GLU A 1 98 ? -1.877 -3.748 -14.795 1.00 93.75 98 GLU A CA 1
ATOM 799 C C . GLU A 1 98 ? -2.362 -3.512 -13.357 1.00 93.75 98 GLU A C 1
ATOM 801 O O . GLU A 1 98 ? -1.706 -2.815 -12.580 1.00 93.75 98 GLU A O 1
ATOM 806 N N . GLY A 1 99 ? -3.465 -4.166 -12.974 1.00 90.06 99 GLY A N 1
ATOM 807 C CA . GLY A 1 99 ? -4.036 -4.115 -11.624 1.00 90.06 99 GLY A CA 1
ATOM 808 C C . GLY A 1 99 ? -5.178 -3.109 -11.468 1.00 90.06 99 GLY A C 1
ATOM 809 O O . GLY A 1 99 ? -5.663 -2.538 -12.438 1.00 90.06 99 GLY A O 1
ATOM 810 N N . ASN A 1 100 ? -5.652 -2.935 -10.230 1.00 81.25 100 ASN A N 1
ATOM 811 C CA . ASN A 1 100 ? -6.769 -2.034 -9.934 1.00 81.25 100 ASN A CA 1
ATOM 812 C C . ASN A 1 100 ? -6.242 -0.644 -9.545 1.00 81.25 100 ASN A C 1
ATOM 814 O O . ASN A 1 100 ? -5.809 -0.429 -8.409 1.00 81.25 100 ASN A O 1
ATOM 818 N N . CYS A 1 101 ? -6.246 0.251 -10.528 1.00 81.12 101 CYS A N 1
ATOM 819 C CA . CYS A 1 101 ? -5.732 1.616 -10.547 1.00 81.12 101 CYS A CA 1
ATOM 820 C C . CYS A 1 101 ? -6.528 2.435 -11.584 1.00 81.12 101 CYS A C 1
ATOM 822 O O . CYS A 1 101 ? -6.300 3.665 -11.626 1.00 81.12 101 CYS A O 1
#

Radius of gyration: 13.22 Å; Cα contacts (8 Å, |Δi|>4): 246; chains: 1; bounding box: 27×22×37 Å

Nearest PDB structures (foldseek):
  4rj9-assembly1_A  TM=4.651E-01  e=7.058E-01  Oryza sativa Japonica Group
  3w56-assembly1_A  TM=4.649E-01  e=1.870E+00  Scophthalmus maximus
  3hs0-assembly1_F  TM=3.952E-01  e=2.451E+00  Naja kaouthia
  3w57-assembly2_B  TM=4.420E-01  e=6.152E+00  Scophthalmus maximus
  3l5i-assembly1_A  TM=4.558E-01  e=8.512E+00  Homo sapiens

Mean predicted aligned error: 2.73 Å

pLDDT: mean 95.93, std 2.74, range [81.12, 98.5]

Organism: Acanthocheilonema viteae (NCBI:txid6277)

Sequence (101 aa):
MRSQTDKPFQMQIYVPAIKMKTERVTFTKKDEIRIASIKGEDCDQKHWIIKTWKKVDNEWIPAKETKAKFEGYGSFGLSVKDDLLPKIMNRFAITCSEGNC

Foldseek 3Di:
DFEQEQFKKWKKKAQVVFRDIDDTDIDRGHGDDDDDDDDDPPSQPAWIKIWMWGADPNDTHTQEIWTWGKDFDWDWDWYAYPSRYTAIHDTDGMDTDDTHD